Protein AF-A0A9P8RKQ2-F1 (afdb_monomer_lite)

pLDDT: mean 84.03, std 10.96, range [44.84, 96.69]

InterPro domains:
  IPR027417 P-loop containing nucleoside triphosphate hydrolase [G3DSA:3.40.50.300] (1-72)
  IPR027417 P-loop containing nucleoside triphosphate hydrolase [SSF52540] (2-69)
  IPR052279 EngB GTPase [PTHR46498] (1-71)

Radius of gyration: 13.63 Å; chains: 1; bounding box: 35×32×31 Å

Sequence (72 aa):
MPGYGHKSLQDWGKHITLYLNKRQAIKGAILLIDGEVGPKSGDLMALELLQEAGLKTAIVLTKADKARHEEI

Structure (mmCIF, N/CA/C/O backbone):
data_AF-A0A9P8RKQ2-F1
#
_entry.id   AF-A0A9P8RKQ2-F1
#
loop_
_atom_site.group_PDB
_atom_site.id
_atom_site.type_symbol
_atom_site.label_atom_id
_atom_site.label_alt_id
_atom_site.label_comp_id
_atom_site.label_asym_id
_atom_site.label_entity_id
_atom_site.label_seq_id
_atom_site.pdbx_PDB_ins_code
_atom_site.Cartn_x
_atom_site.Cartn_y
_atom_site.Cartn_z
_atom_site.occupancy
_atom_site.B_iso_or_equiv
_atom_site.auth_seq_id
_atom_site.auth_comp_id
_atom_site.auth_asym_id
_atom_site.auth_atom_id
_atom_site.pdbx_PDB_model_num
ATOM 1 N N . MET A 1 1 ? -6.535 5.853 -4.308 1.00 65.88 1 MET A N 1
ATOM 2 C CA . MET A 1 1 ? -5.810 6.629 -3.275 1.00 65.88 1 MET A CA 1
ATOM 3 C C . MET A 1 1 ? -4.629 7.312 -3.942 1.00 65.88 1 MET A C 1
ATOM 5 O O . MET A 1 1 ? -4.194 6.789 -4.963 1.00 65.88 1 MET A O 1
ATOM 9 N N . PRO A 1 2 ? -4.141 8.460 -3.444 1.00 74.56 2 PRO A N 1
ATOM 10 C CA . PRO A 1 2 ? -2.870 9.006 -3.920 1.00 74.56 2 PRO A CA 1
ATOM 11 C C . PRO A 1 2 ? -1.754 7.959 -3.770 1.00 74.56 2 PRO A C 1
ATOM 13 O O . PRO A 1 2 ? -1.861 7.074 -2.921 1.00 74.56 2 PRO A O 1
ATOM 16 N N . GLY A 1 3 ? -0.721 8.022 -4.609 1.00 76.50 3 GLY A N 1
ATOM 17 C CA . GLY A 1 3 ? 0.442 7.138 -4.481 1.00 76.50 3 GLY A CA 1
ATOM 18 C C . GLY A 1 3 ? 1.287 7.484 -3.250 1.00 76.50 3 GLY A C 1
ATOM 19 O O . GLY A 1 3 ? 1.272 8.630 -2.805 1.00 76.50 3 GLY A O 1
ATOM 20 N N . TYR A 1 4 ? 2.028 6.501 -2.735 1.00 79.12 4 TYR A N 1
ATOM 21 C CA . TYR A 1 4 ? 2.949 6.614 -1.586 1.00 79.12 4 TYR A CA 1
ATOM 22 C C . TYR A 1 4 ? 4.430 6.712 -1.982 1.00 79.12 4 TYR A C 1
ATOM 24 O O . TYR A 1 4 ? 5.319 6.648 -1.138 1.00 79.12 4 TYR A O 1
ATOM 32 N N . GLY A 1 5 ? 4.700 6.791 -3.285 1.00 75.31 5 GLY A N 1
ATOM 33 C CA . GLY A 1 5 ? 6.047 6.796 -3.841 1.00 75.31 5 GLY A CA 1
ATOM 34 C C . GLY A 1 5 ? 6.568 8.196 -4.159 1.00 75.31 5 GLY A C 1
ATOM 35 O O . GLY A 1 5 ? 6.231 9.190 -3.526 1.00 75.31 5 GLY A O 1
ATOM 36 N N . HIS A 1 6 ? 7.406 8.284 -5.188 1.00 65.38 6 HIS A N 1
ATOM 37 C CA . HIS A 1 6 ? 8.033 9.533 -5.615 1.00 65.38 6 HIS A CA 1
ATOM 38 C C . HIS A 1 6 ? 6.995 10.658 -5.820 1.00 65.38 6 HIS A C 1
ATOM 40 O O . HIS A 1 6 ? 6.073 10.512 -6.621 1.00 65.38 6 HIS A O 1
ATOM 46 N N . LYS A 1 7 ? 7.170 11.778 -5.100 1.00 71.44 7 LYS A N 1
ATOM 47 C CA . LYS A 1 7 ? 6.259 12.944 -5.036 1.00 71.44 7 LYS A CA 1
ATOM 48 C C . LYS A 1 7 ? 4.938 12.730 -4.280 1.00 71.44 7 LYS A C 1
ATOM 50 O O . LYS A 1 7 ? 4.038 13.560 -4.404 1.00 71.44 7 LYS A O 1
ATOM 55 N N . SER A 1 8 ? 4.801 11.671 -3.481 1.00 71.69 8 SER A N 1
ATOM 56 C CA . SER A 1 8 ? 3.679 11.563 -2.546 1.00 71.69 8 SER A CA 1
ATOM 57 C C . SER A 1 8 ? 3.710 12.709 -1.535 1.00 71.69 8 SER A C 1
ATOM 59 O O . SER A 1 8 ? 4.775 13.088 -1.044 1.00 71.69 8 SER A O 1
ATOM 61 N N . LEU A 1 9 ? 2.538 13.246 -1.199 1.00 69.62 9 LEU A N 1
ATOM 62 C CA . LEU A 1 9 ? 2.398 14.241 -0.135 1.00 69.62 9 LEU A CA 1
ATOM 63 C C . LEU A 1 9 ? 2.912 13.657 1.189 1.00 69.62 9 LEU A C 1
ATOM 65 O O . LEU A 1 9 ? 2.611 12.505 1.497 1.00 69.62 9 LEU A O 1
ATOM 69 N N . GLN A 1 10 ? 3.636 14.447 1.988 1.00 67.69 10 GLN A N 1
ATOM 70 C CA . GLN A 1 10 ? 4.133 14.007 3.303 1.00 67.69 10 GLN A CA 1
ATOM 71 C C . GLN A 1 10 ? 3.004 13.503 4.222 1.00 67.69 10 GLN A C 1
ATOM 73 O O . GLN A 1 10 ? 3.210 12.593 5.018 1.00 67.69 10 GLN A O 1
ATOM 78 N N . ASP A 1 11 ? 1.785 14.028 4.064 1.00 71.06 11 ASP A N 1
ATOM 79 C CA . ASP A 1 11 ? 0.609 13.610 4.837 1.00 71.06 11 ASP A CA 1
ATOM 80 C C . ASP A 1 11 ? -0.111 12.366 4.289 1.00 71.06 11 ASP A C 1
ATOM 82 O O . ASP A 1 11 ? -1.166 11.984 4.802 1.00 71.06 11 ASP A O 1
ATOM 86 N N . TRP A 1 12 ? 0.439 11.701 3.267 1.00 80.31 12 TRP A N 1
ATOM 87 C CA . TRP A 1 12 ? -0.168 10.508 2.676 1.00 80.31 12 TRP A CA 1
ATOM 88 C C . TRP A 1 12 ? -0.473 9.427 3.723 1.00 80.31 12 TRP A C 1
ATOM 90 O O . TRP A 1 12 ? -1.592 8.910 3.744 1.00 80.31 12 TRP A O 1
ATOM 100 N N . GLY A 1 13 ? 0.472 9.161 4.635 1.00 75.56 13 GLY A N 1
ATOM 101 C CA . GLY A 1 13 ? 0.316 8.172 5.708 1.00 75.56 13 GLY A CA 1
ATOM 102 C C . GLY A 1 13 ? -0.921 8.432 6.574 1.00 75.56 13 GLY A C 1
ATOM 103 O O . GLY A 1 13 ? -1.757 7.554 6.765 1.00 75.56 13 GLY A O 1
ATOM 104 N N . LYS A 1 14 ? -1.120 9.681 7.012 1.00 80.12 14 LYS A N 1
ATOM 105 C CA . LYS A 1 14 ? -2.287 10.065 7.825 1.00 80.12 14 LYS A CA 1
ATOM 106 C C . LYS A 1 14 ? -3.596 9.877 7.059 1.00 80.12 14 LYS A C 1
ATOM 108 O O . LYS A 1 14 ? -4.581 9.386 7.611 1.00 80.12 14 LYS A O 1
ATOM 113 N N . HIS A 1 15 ? -3.617 10.264 5.784 1.00 82.31 15 HIS A N 1
ATOM 114 C CA . HIS A 1 15 ? -4.807 10.134 4.948 1.00 82.31 15 HIS A CA 1
ATOM 115 C C . HIS A 1 15 ? -5.177 8.675 4.684 1.00 82.31 15 HIS A C 1
ATOM 117 O O . HIS A 1 15 ? -6.369 8.355 4.677 1.00 82.31 15 HIS A O 1
ATOM 123 N N . ILE A 1 16 ? -4.194 7.785 4.503 1.00 82.88 16 ILE A N 1
ATOM 124 C CA . ILE A 1 16 ? -4.498 6.371 4.305 1.00 82.88 16 ILE A CA 1
ATOM 125 C C . ILE A 1 16 ? -5.016 5.712 5.575 1.00 82.88 16 ILE A C 1
ATOM 127 O O . ILE A 1 16 ? -6.066 5.076 5.521 1.00 82.88 16 ILE A O 1
ATOM 131 N N . THR A 1 17 ? -4.399 5.971 6.725 1.00 80.50 17 THR A N 1
ATOM 132 C CA . THR A 1 17 ? -4.890 5.464 8.011 1.00 80.50 17 THR A CA 1
ATOM 133 C C . THR A 1 17 ? -6.326 5.920 8.281 1.00 80.50 17 THR A C 1
ATOM 135 O O . THR A 1 17 ? -7.170 5.120 8.682 1.00 80.50 17 THR A O 1
ATOM 138 N N . LEU A 1 18 ? -6.657 7.187 8.003 1.00 83.19 18 LEU A N 1
ATOM 139 C CA . LEU A 1 18 ? -8.028 7.695 8.136 1.00 83.19 18 LEU A CA 1
ATOM 140 C C . LEU A 1 18 ? -9.011 6.990 7.196 1.00 83.19 18 LEU A C 1
ATOM 142 O O . LEU A 1 18 ? -10.126 6.663 7.601 1.00 83.19 18 LEU A O 1
ATOM 146 N N . TYR A 1 19 ? -8.618 6.770 5.943 1.00 83.88 19 TYR A N 1
ATOM 147 C CA . TYR A 1 19 ? -9.466 6.111 4.952 1.00 83.88 19 TYR A CA 1
ATOM 148 C C . TYR A 1 19 ? -9.734 4.642 5.309 1.00 83.88 19 TYR A C 1
ATOM 150 O O . TYR A 1 19 ? -10.883 4.204 5.229 1.00 83.88 19 TYR A O 1
ATOM 158 N N . LEU A 1 20 ? -8.700 3.910 5.739 1.00 82.06 20 LEU A N 1
ATOM 159 C CA . LEU A 1 20 ? -8.807 2.505 6.136 1.00 82.06 20 LEU A CA 1
ATOM 160 C C . LEU A 1 20 ? -9.683 2.337 7.384 1.00 82.06 20 LEU A C 1
ATOM 162 O O . LEU A 1 20 ? -10.553 1.472 7.404 1.00 82.06 20 LEU A O 1
ATOM 166 N N . ASN A 1 21 ? -9.536 3.219 8.377 1.00 78.12 21 ASN A N 1
ATOM 167 C CA . ASN A 1 21 ? -10.305 3.140 9.621 1.00 78.12 21 ASN A CA 1
ATOM 168 C C . ASN A 1 21 ? -11.770 3.589 9.483 1.00 78.12 21 ASN A C 1
ATOM 170 O O . ASN A 1 21 ? -12.634 3.103 10.209 1.00 78.12 21 ASN A O 1
ATOM 174 N N . LYS A 1 22 ? -12.088 4.525 8.576 1.00 81.56 22 LYS A N 1
ATOM 175 C CA . LYS A 1 22 ? -13.454 5.077 8.462 1.00 81.56 22 LYS A CA 1
ATOM 176 C C . LYS A 1 22 ? -14.398 4.265 7.573 1.00 81.56 22 LYS A C 1
ATOM 178 O O . LYS A 1 22 ? -15.612 4.417 7.701 1.00 81.56 22 LYS A O 1
ATOM 183 N N . ARG A 1 23 ? -13.898 3.432 6.653 1.00 77.50 23 ARG A N 1
ATOM 184 C CA . ARG A 1 23 ? -14.750 2.670 5.720 1.00 77.50 23 ARG A CA 1
ATOM 185 C C . ARG A 1 23 ? -14.905 1.209 6.142 1.00 77.50 23 ARG A C 1
ATOM 187 O O . ARG A 1 23 ? -14.115 0.356 5.759 1.00 77.50 23 ARG A O 1
ATOM 194 N N . GLN A 1 24 ? -16.031 0.895 6.782 1.00 71.50 24 GLN A N 1
ATOM 195 C CA . GLN A 1 24 ? -16.406 -0.481 7.157 1.00 71.50 24 GLN A CA 1
ATOM 196 C C . GLN A 1 24 ? -16.620 -1.441 5.966 1.00 71.50 24 GLN A C 1
ATOM 198 O O . GLN A 1 24 ? -16.656 -2.658 6.139 1.00 71.50 24 GLN A O 1
ATOM 203 N N . ALA A 1 25 ? -16.768 -0.921 4.743 1.00 84.81 25 ALA A N 1
ATOM 204 C CA . ALA A 1 25 ? -16.999 -1.737 3.551 1.00 84.81 25 ALA A CA 1
ATOM 205 C C . ALA A 1 25 ? -15.717 -2.328 2.928 1.00 84.81 25 ALA A C 1
ATOM 207 O O . ALA A 1 25 ? -15.820 -3.123 1.996 1.00 84.81 25 ALA A O 1
ATOM 208 N N . ILE A 1 26 ? -14.521 -1.956 3.399 1.00 86.31 26 ILE A N 1
ATOM 209 C CA . ILE A 1 26 ? -13.261 -2.453 2.826 1.00 86.31 26 ILE A CA 1
ATOM 210 C C . ILE A 1 26 ? -13.080 -3.932 3.194 1.00 86.31 26 ILE A C 1
ATOM 212 O O . ILE A 1 26 ? -13.179 -4.313 4.356 1.00 86.31 26 ILE A O 1
ATOM 216 N N . LYS A 1 27 ? -12.832 -4.778 2.188 1.00 87.00 27 LYS A N 1
ATOM 217 C CA . LYS A 1 27 ? -12.654 -6.236 2.352 1.00 87.00 27 LYS A CA 1
ATOM 218 C C . LYS A 1 27 ? -11.212 -6.711 2.155 1.00 87.00 27 LYS A C 1
ATOM 220 O O . LYS A 1 27 ? -10.920 -7.881 2.384 1.00 87.00 27 LYS A O 1
ATOM 225 N N . GLY A 1 28 ? -10.329 -5.813 1.735 1.00 91.50 28 GLY A N 1
ATOM 226 C CA . GLY A 1 28 ? -8.929 -6.090 1.452 1.00 91.50 28 GLY A CA 1
ATOM 227 C C . GLY A 1 28 ? -8.298 -4.977 0.624 1.00 91.50 28 GLY A C 1
ATOM 228 O O . GLY A 1 28 ? -8.956 -3.984 0.299 1.00 91.50 28 GLY A O 1
ATOM 229 N N . ALA A 1 29 ? -7.030 -5.162 0.280 1.00 92.50 29 ALA A N 1
ATOM 230 C CA . ALA A 1 29 ? -6.245 -4.234 -0.518 1.00 92.50 29 ALA A CA 1
ATOM 231 C C . ALA A 1 29 ? -5.439 -4.964 -1.598 1.00 92.50 29 ALA A C 1
ATOM 233 O O . ALA A 1 29 ? -5.119 -6.146 -1.478 1.00 92.50 29 ALA A O 1
ATOM 234 N N . ILE A 1 30 ? -5.107 -4.234 -2.661 1.00 95.00 30 ILE A N 1
ATOM 235 C CA . ILE A 1 30 ? -4.156 -4.674 -3.678 1.00 95.00 30 ILE A CA 1
ATOM 236 C C . ILE A 1 30 ? -3.011 -3.665 -3.681 1.00 95.00 30 ILE A C 1
ATOM 238 O O . ILE A 1 30 ? -3.247 -2.474 -3.897 1.00 95.00 30 ILE A O 1
ATOM 242 N N . LEU A 1 31 ? -1.794 -4.139 -3.425 1.00 94.31 31 LEU A N 1
ATOM 243 C CA . LEU A 1 31 ? -0.574 -3.341 -3.447 1.00 94.31 31 LEU A CA 1
ATOM 244 C C . LEU A 1 31 ? 0.121 -3.524 -4.798 1.00 94.31 31 LEU A C 1
ATOM 246 O O . LEU A 1 31 ? 0.487 -4.641 -5.164 1.00 94.31 31 LEU A O 1
ATOM 250 N N . LEU A 1 32 ? 0.267 -2.434 -5.550 1.00 94.38 32 LEU A N 1
ATOM 251 C CA . LEU A 1 32 ? 0.897 -2.443 -6.869 1.00 94.38 32 LEU A CA 1
ATOM 252 C C . LEU A 1 32 ? 2.375 -2.092 -6.728 1.00 94.38 32 LEU A C 1
ATOM 254 O O . LEU A 1 32 ? 2.695 -0.971 -6.341 1.00 94.38 32 LEU A O 1
ATOM 258 N N . ILE A 1 33 ? 3.253 -3.025 -7.082 1.00 93.50 33 ILE A N 1
ATOM 259 C CA . ILE A 1 33 ? 4.705 -2.827 -7.049 1.00 93.50 33 ILE A CA 1
ATOM 260 C C . ILE A 1 33 ? 5.221 -2.807 -8.486 1.00 93.50 33 ILE A C 1
ATOM 262 O O . ILE A 1 33 ? 4.738 -3.545 -9.345 1.00 93.50 33 ILE A O 1
ATOM 266 N N . ASP A 1 34 ? 6.174 -1.929 -8.778 1.00 92.19 34 ASP A N 1
ATOM 267 C CA . ASP A 1 34 ? 6.828 -1.885 -10.084 1.00 92.19 34 ASP A CA 1
ATOM 268 C C . ASP A 1 34 ? 7.778 -3.084 -10.225 1.00 92.19 34 ASP A C 1
ATOM 270 O O . ASP A 1 34 ? 8.770 -3.175 -9.505 1.00 92.19 34 ASP A O 1
ATOM 274 N N . GLY A 1 35 ? 7.469 -4.014 -11.128 1.00 92.00 35 GLY A N 1
ATOM 275 C CA . GLY A 1 35 ? 8.258 -5.223 -11.357 1.00 92.00 35 GLY A CA 1
ATOM 276 C C . GLY A 1 35 ? 9.597 -4.969 -12.053 1.00 92.00 35 GLY A C 1
ATOM 277 O O . GLY A 1 35 ? 10.487 -5.802 -11.946 1.00 92.00 35 GLY A O 1
ATOM 278 N N . GLU A 1 36 ? 9.772 -3.824 -12.722 1.00 91.38 36 GLU A N 1
ATOM 279 C CA . GLU A 1 36 ? 11.056 -3.431 -13.323 1.00 91.38 36 GLU A CA 1
ATOM 280 C C . GLU A 1 36 ? 12.064 -2.992 -12.254 1.00 91.38 36 GLU A C 1
ATOM 282 O O . GLU A 1 36 ? 13.260 -3.242 -12.377 1.00 91.38 36 GLU A O 1
ATOM 287 N N . VAL A 1 37 ? 11.578 -2.320 -11.207 1.00 90.62 37 VAL A N 1
ATOM 288 C CA . VAL A 1 37 ? 12.425 -1.705 -10.173 1.00 90.62 37 VAL A CA 1
ATOM 289 C C . VAL A 1 37 ? 12.490 -2.542 -8.895 1.00 90.62 37 VAL A C 1
ATOM 291 O O . VAL A 1 37 ? 13.455 -2.431 -8.141 1.00 90.62 37 VAL A O 1
ATOM 294 N N . GLY A 1 38 ? 11.473 -3.364 -8.640 1.00 89.50 38 GLY A N 1
ATOM 295 C CA . GLY A 1 38 ? 11.323 -4.116 -7.402 1.00 89.50 38 GLY A CA 1
ATOM 296 C C . GLY A 1 38 ? 10.751 -3.285 -6.241 1.00 89.50 38 GLY A C 1
ATOM 297 O O . GLY A 1 38 ? 10.491 -2.082 -6.382 1.00 89.50 38 GLY A O 1
ATOM 298 N N . PRO A 1 39 ? 10.520 -3.931 -5.083 1.00 92.00 39 PRO A N 1
ATOM 299 C CA . PRO A 1 39 ? 9.944 -3.290 -3.906 1.00 92.00 39 PRO A CA 1
ATOM 300 C C . PRO A 1 39 ? 10.869 -2.215 -3.323 1.00 92.00 39 PRO A C 1
ATOM 302 O O . PRO A 1 39 ? 12.082 -2.392 -3.216 1.00 92.00 39 PRO A O 1
ATOM 305 N N . LYS A 1 40 ? 10.278 -1.100 -2.892 1.00 90.94 40 LYS A N 1
ATOM 306 C CA . LYS A 1 40 ? 10.951 0.023 -2.229 1.00 90.94 40 LYS A CA 1
ATOM 307 C C . LYS A 1 40 ? 10.473 0.169 -0.787 1.00 90.94 40 LYS A C 1
ATOM 309 O O . LYS A 1 40 ? 9.464 -0.400 -0.381 1.00 90.94 40 LYS A O 1
ATOM 314 N N . SER A 1 41 ? 11.153 1.017 -0.016 1.00 89.38 41 SER A N 1
ATOM 315 C CA . SER A 1 41 ? 10.768 1.335 1.369 1.00 89.38 41 SER A CA 1
ATOM 316 C C . SER A 1 41 ? 9.317 1.812 1.506 1.00 89.38 41 SER A C 1
ATOM 318 O O . SER A 1 41 ? 8.643 1.448 2.463 1.00 89.38 41 SER A O 1
ATOM 320 N N . GLY A 1 42 ? 8.808 2.572 0.531 1.00 88.75 42 GLY A N 1
ATOM 321 C CA . GLY A 1 42 ? 7.404 2.991 0.503 1.00 88.75 42 GLY A CA 1
ATOM 322 C C . GLY A 1 42 ? 6.420 1.825 0.349 1.00 88.75 42 GLY A C 1
ATOM 323 O O . GLY A 1 42 ? 5.355 1.858 0.958 1.00 88.75 42 GLY A O 1
ATOM 324 N N . ASP A 1 43 ? 6.776 0.785 -0.414 1.00 92.00 43 ASP A N 1
ATOM 325 C CA . ASP A 1 43 ? 5.943 -0.417 -0.570 1.00 92.00 43 ASP A CA 1
ATOM 326 C C . ASP A 1 43 ? 5.879 -1.209 0.741 1.00 92.00 43 ASP A C 1
ATOM 328 O O . ASP A 1 43 ? 4.806 -1.662 1.134 1.00 92.00 43 ASP A O 1
ATOM 332 N N . LEU A 1 44 ? 7.010 -1.314 1.448 1.00 91.81 44 LEU A N 1
ATOM 333 C CA . LEU A 1 44 ? 7.081 -1.962 2.762 1.00 91.81 44 LEU A CA 1
ATOM 334 C C . LEU A 1 44 ? 6.249 -1.203 3.803 1.00 91.81 44 LEU A C 1
ATOM 336 O O . LEU A 1 44 ? 5.426 -1.810 4.480 1.00 91.81 44 LEU A O 1
ATOM 340 N N . MET A 1 45 ? 6.375 0.126 3.855 1.00 90.06 45 MET A N 1
ATOM 341 C CA . MET A 1 45 ? 5.567 0.969 4.742 1.00 90.06 45 MET A CA 1
ATOM 342 C C . MET A 1 45 ? 4.065 0.840 4.440 1.00 90.06 45 MET A C 1
ATOM 344 O O . MET A 1 45 ? 3.239 0.774 5.348 1.00 90.06 45 MET A O 1
ATOM 348 N N . ALA A 1 46 ? 3.681 0.807 3.161 1.00 90.62 46 ALA A N 1
ATOM 349 C CA . ALA A 1 46 ? 2.286 0.623 2.777 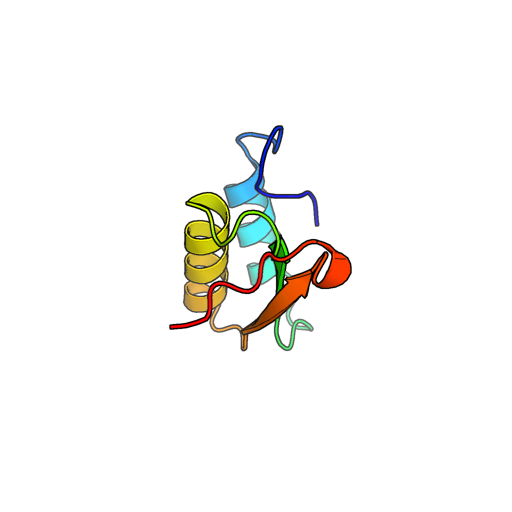1.00 90.62 46 ALA A CA 1
ATOM 350 C C . ALA A 1 46 ? 1.763 -0.760 3.195 1.00 90.62 46 ALA A C 1
ATOM 352 O O . ALA A 1 46 ? 0.626 -0.869 3.655 1.00 90.62 46 ALA A O 1
ATOM 353 N N . LEU A 1 47 ? 2.586 -1.803 3.062 1.00 92.44 47 LEU A N 1
ATOM 354 C CA . LEU A 1 47 ? 2.244 -3.153 3.494 1.00 92.44 47 LEU A CA 1
ATOM 355 C C . LEU A 1 47 ? 2.059 -3.239 5.017 1.00 92.44 47 LEU A C 1
ATOM 357 O O . LEU A 1 47 ? 1.081 -3.840 5.457 1.00 92.44 47 LEU A O 1
ATOM 361 N N . GLU A 1 48 ? 2.931 -2.600 5.801 1.00 92.19 48 GLU A N 1
ATOM 362 C CA . GLU A 1 48 ? 2.803 -2.495 7.263 1.00 92.19 48 GLU A CA 1
ATOM 363 C C . GLU A 1 48 ? 1.481 -1.823 7.658 1.00 92.19 48 GLU A C 1
ATOM 365 O O . GLU A 1 48 ? 0.707 -2.393 8.422 1.00 92.19 48 GLU A O 1
ATOM 370 N N . LEU A 1 49 ? 1.140 -0.681 7.051 1.00 90.25 49 LEU A N 1
ATOM 371 C CA . LEU A 1 49 ? -0.123 0.019 7.331 1.00 90.25 49 LEU A CA 1
ATOM 372 C C . LEU A 1 49 ? -1.362 -0.833 7.011 1.00 90.25 49 LEU A C 1
ATOM 374 O O . LEU A 1 49 ? -2.364 -0.790 7.726 1.00 90.25 49 LEU A O 1
ATOM 378 N N . LEU A 1 50 ? -1.321 -1.600 5.919 1.00 91.44 50 LEU A N 1
ATOM 379 C CA . LEU A 1 50 ? -2.411 -2.501 5.540 1.00 91.44 50 LEU A CA 1
ATOM 380 C C . LEU A 1 50 ? -2.514 -3.706 6.486 1.00 91.44 50 LEU A C 1
ATOM 382 O O . LEU A 1 50 ? -3.627 -4.143 6.792 1.00 91.44 50 LEU A O 1
ATOM 386 N N . GLN A 1 51 ? -1.375 -4.215 6.964 1.00 91.56 51 GLN A N 1
ATOM 387 C CA . GLN A 1 51 ? -1.311 -5.278 7.964 1.00 91.56 51 GLN A CA 1
ATOM 388 C C . GLN A 1 51 ? -1.871 -4.803 9.310 1.00 91.56 51 GLN A C 1
ATOM 390 O O . GLN A 1 51 ? -2.718 -5.489 9.882 1.00 91.56 51 GLN A O 1
ATOM 395 N N . GLU A 1 52 ? -1.468 -3.621 9.781 1.00 90.12 52 GLU A N 1
ATOM 396 C CA . GLU A 1 52 ? -1.995 -2.992 10.999 1.00 90.12 52 GLU A CA 1
ATOM 397 C C . GLU A 1 52 ? -3.509 -2.759 10.915 1.00 90.12 52 GLU A C 1
ATOM 399 O O . GLU A 1 52 ? -4.230 -2.952 11.892 1.00 90.12 52 GLU A O 1
ATOM 404 N N . ALA A 1 53 ? -4.017 -2.415 9.727 1.00 88.19 53 ALA A N 1
ATOM 405 C CA . ALA A 1 53 ? -5.450 -2.278 9.468 1.00 88.19 53 ALA A CA 1
ATOM 406 C C . ALA A 1 53 ? -6.202 -3.625 9.360 1.00 88.19 53 ALA A C 1
ATOM 408 O O . ALA A 1 53 ? -7.414 -3.633 9.132 1.00 88.19 53 ALA A O 1
ATOM 409 N N . GLY A 1 54 ? -5.514 -4.767 9.485 1.00 90.38 54 GLY A N 1
ATOM 410 C CA . GLY A 1 54 ? -6.110 -6.104 9.414 1.00 90.38 54 GLY A CA 1
ATOM 411 C C . GLY A 1 54 ? -6.625 -6.488 8.023 1.00 90.38 54 GLY A C 1
ATOM 412 O O . GLY A 1 54 ? -7.509 -7.340 7.897 1.00 90.38 54 GLY A O 1
ATOM 413 N N . LEU A 1 55 ? -6.113 -5.855 6.964 1.00 90.88 55 LEU A N 1
ATOM 414 C CA . LEU A 1 55 ? -6.596 -6.067 5.604 1.00 90.88 55 LEU A CA 1
ATOM 415 C C . LEU A 1 55 ? -5.863 -7.213 4.914 1.00 90.88 55 LEU A C 1
ATOM 417 O O . LEU A 1 55 ? -4.640 -7.211 4.765 1.00 90.88 55 LEU A O 1
ATOM 421 N N . LYS A 1 56 ? -6.642 -8.158 4.376 1.00 93.50 56 LYS A N 1
ATOM 422 C CA . LYS A 1 56 ? -6.132 -9.129 3.402 1.00 93.50 56 LYS A CA 1
ATOM 423 C C . LYS A 1 56 ? -5.559 -8.363 2.212 1.00 93.50 56 LYS A C 1
ATOM 425 O O . LYS A 1 56 ? -6.296 -7.634 1.547 1.00 93.50 56 LYS A O 1
ATOM 430 N N . THR A 1 57 ? -4.266 -8.530 1.961 1.00 95.12 57 THR A N 1
ATOM 431 C CA . THR A 1 57 ? -3.542 -7.759 0.948 1.00 95.12 57 THR A CA 1
ATOM 432 C C . THR A 1 57 ? -2.955 -8.690 -0.101 1.00 95.12 57 THR A C 1
ATOM 434 O O . THR A 1 57 ? -2.228 -9.620 0.234 1.00 95.12 57 THR A O 1
ATOM 437 N N . ALA A 1 58 ? -3.283 -8.445 -1.369 1.00 96.69 58 ALA A N 1
ATOM 438 C CA . ALA A 1 58 ? -2.648 -9.101 -2.507 1.00 96.69 58 ALA A CA 1
ATOM 439 C C . ALA A 1 58 ? -1.595 -8.169 -3.113 1.00 96.69 58 ALA A C 1
ATOM 441 O O . ALA A 1 58 ? -1.841 -6.973 -3.261 1.00 96.69 58 ALA A O 1
ATOM 442 N N . ILE A 1 59 ? -0.439 -8.710 -3.485 1.00 95.62 59 ILE A N 1
ATOM 443 C CA . ILE A 1 59 ? 0.613 -7.955 -4.171 1.00 95.62 59 ILE A CA 1
ATOM 444 C C . ILE A 1 59 ? 0.513 -8.247 -5.666 1.00 95.62 59 ILE A C 1
ATOM 446 O O . ILE A 1 59 ? 0.408 -9.404 -6.068 1.00 95.62 59 ILE A O 1
ATOM 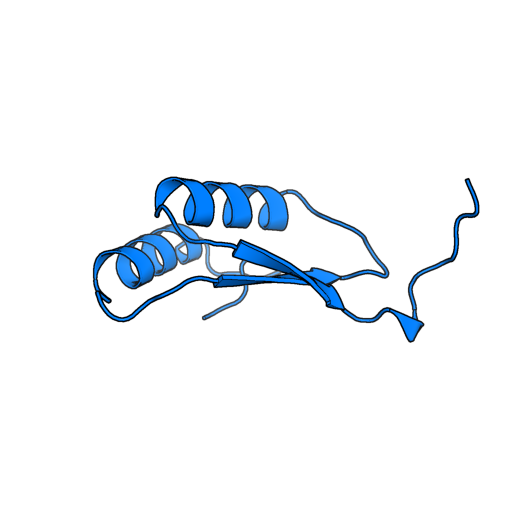450 N N . VAL A 1 60 ? 0.551 -7.199 -6.486 1.00 96.38 60 VAL A N 1
ATOM 451 C CA . VAL A 1 60 ? 0.581 -7.308 -7.946 1.00 96.38 60 VAL A CA 1
ATOM 452 C C . VAL A 1 60 ? 1.831 -6.610 -8.457 1.00 96.38 60 VAL A C 1
ATOM 454 O O . VAL A 1 60 ? 1.998 -5.402 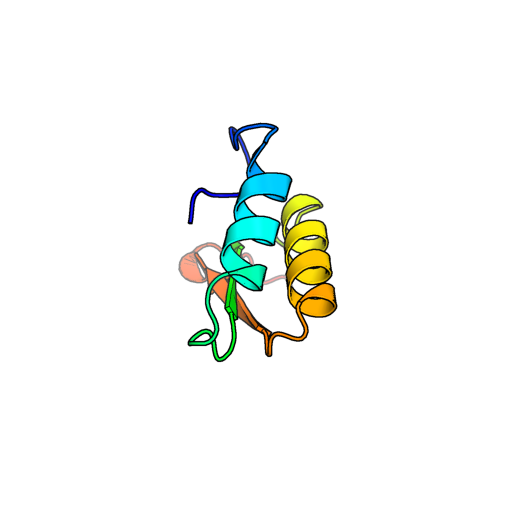-8.280 1.00 96.38 60 VAL A O 1
ATOM 457 N N . LEU A 1 61 ? 2.695 -7.379 -9.117 1.00 94.88 61 LEU A N 1
ATOM 458 C CA . LEU A 1 61 ? 3.834 -6.844 -9.850 1.00 94.88 61 LEU A CA 1
ATOM 459 C C . LEU A 1 61 ? 3.343 -6.288 -11.191 1.00 94.88 61 LEU A C 1
ATOM 461 O O . LEU A 1 61 ? 2.752 -6.995 -12.006 1.00 94.88 61 LEU A O 1
ATOM 465 N N . THR A 1 62 ? 3.552 -4.996 -11.391 1.00 93.62 62 THR A N 1
ATOM 466 C CA . THR A 1 62 ? 3.167 -4.243 -12.590 1.00 93.62 62 THR A CA 1
ATOM 467 C C . THR A 1 62 ? 4.370 -4.046 -13.511 1.00 93.62 62 THR A C 1
ATOM 469 O O . THR A 1 62 ? 5.500 -4.262 -13.088 1.00 93.62 62 THR A O 1
ATOM 472 N N . LYS A 1 63 ? 4.148 -3.643 -14.771 1.00 93.06 63 LYS A N 1
ATOM 473 C CA . LYS A 1 63 ? 5.214 -3.503 -15.789 1.00 93.06 63 LYS A CA 1
ATOM 474 C C . LYS A 1 63 ? 6.057 -4.773 -15.969 1.00 93.06 63 LYS A C 1
ATOM 476 O O . LYS A 1 63 ? 7.268 -4.711 -16.169 1.00 93.06 63 LYS A O 1
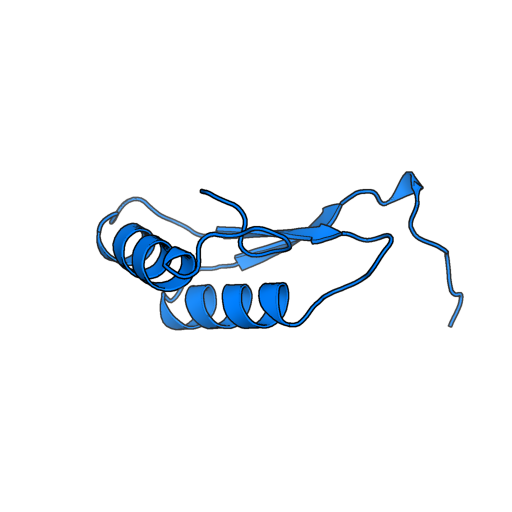ATOM 481 N N . ALA A 1 64 ? 5.413 -5.935 -15.879 1.00 89.56 64 ALA A N 1
ATOM 482 C CA . ALA A 1 64 ? 6.085 -7.223 -16.018 1.00 89.56 64 ALA A CA 1
ATOM 483 C C . ALA A 1 64 ? 6.765 -7.392 -17.390 1.00 89.56 64 ALA A C 1
ATOM 485 O O . ALA A 1 64 ? 7.749 -8.109 -17.490 1.00 89.56 64 ALA A O 1
ATOM 486 N N . ASP A 1 65 ? 6.303 -6.677 -18.421 1.00 91.69 65 ASP A N 1
ATOM 487 C CA . ASP A 1 65 ? 6.943 -6.597 -19.740 1.00 91.69 65 ASP A CA 1
ATOM 488 C C . ASP A 1 65 ? 8.358 -5.991 -19.708 1.00 91.69 65 ASP A C 1
ATOM 490 O O . ASP A 1 65 ? 9.142 -6.211 -20.629 1.00 91.69 65 ASP A O 1
ATOM 494 N N . LYS A 1 66 ? 8.690 -5.239 -18.653 1.00 87.56 66 LYS A N 1
ATOM 495 C CA . LYS A 1 66 ? 9.991 -4.584 -18.452 1.00 87.56 66 LYS A CA 1
ATOM 496 C C . LYS A 1 66 ? 10.832 -5.226 -17.360 1.00 87.56 66 LYS A C 1
ATOM 498 O O . LYS A 1 66 ? 11.984 -4.834 -17.174 1.00 87.56 66 LYS A O 1
ATOM 503 N N . ALA A 1 67 ? 10.265 -6.175 -16.621 1.00 81.25 67 ALA A N 1
ATOM 504 C CA . ALA A 1 67 ? 10.998 -6.902 -15.604 1.00 81.25 67 ALA A CA 1
ATOM 505 C C . ALA A 1 67 ? 12.137 -7.672 -16.279 1.00 81.25 67 ALA A C 1
ATOM 507 O O . ALA A 1 67 ? 11.924 -8.428 -17.229 1.00 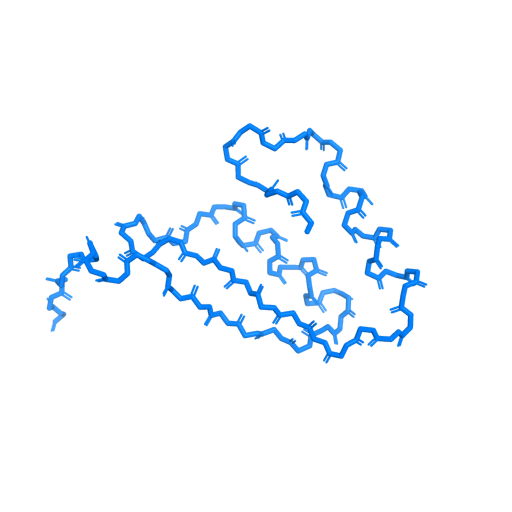81.25 67 ALA A O 1
ATOM 508 N N . ARG A 1 68 ? 13.368 -7.459 -15.811 1.00 74.06 68 ARG A N 1
ATOM 509 C CA . ARG A 1 68 ? 14.497 -8.271 -16.259 1.00 74.06 68 ARG A CA 1
ATOM 510 C C . ARG A 1 68 ? 14.367 -9.639 -15.602 1.00 74.06 68 ARG A C 1
ATOM 512 O O . ARG A 1 68 ? 14.240 -9.724 -14.384 1.00 74.06 68 ARG A O 1
ATOM 519 N N . HIS A 1 69 ? 14.389 -10.697 -16.404 1.00 66.94 69 HIS A N 1
ATOM 520 C CA . HIS A 1 69 ? 14.549 -12.048 -15.888 1.00 66.94 69 HIS A CA 1
ATOM 521 C C . HIS A 1 69 ? 15.979 -12.184 -15.356 1.00 66.94 69 HIS A C 1
ATOM 523 O O . HIS A 1 69 ? 16.907 -12.399 -16.129 1.00 66.94 69 HIS A O 1
ATOM 529 N N . GLU A 1 70 ? 16.171 -12.017 -14.051 1.00 62.28 70 GLU A N 1
ATOM 530 C CA . GLU A 1 70 ? 17.313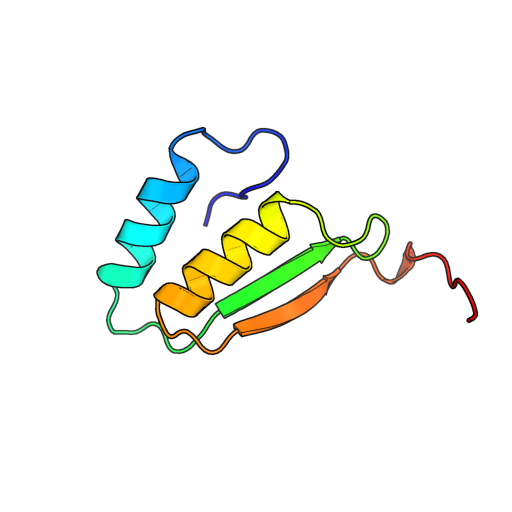 -12.639 -13.385 1.00 62.28 70 GLU A CA 1
ATOM 531 C C . GLU A 1 70 ? 16.916 -14.089 -13.102 1.00 62.28 70 GLU A C 1
ATOM 533 O O . GLU A 1 70 ? 16.094 -14.372 -12.228 1.00 62.28 70 GLU A O 1
ATOM 538 N N . GLU A 1 71 ? 17.428 -15.000 -13.934 1.00 47.59 71 GLU A N 1
ATOM 539 C CA . GLU A 1 71 ? 17.439 -16.427 -13.622 1.00 47.59 71 GLU A CA 1
ATOM 540 C C . GLU A 1 71 ? 18.315 -16.622 -12.376 1.00 47.59 71 GLU A C 1
ATOM 542 O O . GLU A 1 71 ? 19.478 -16.213 -12.363 1.00 47.59 71 GLU A O 1
ATOM 547 N N . ILE A 1 72 ? 17.719 -17.182 -11.320 1.00 44.84 72 ILE A N 1
ATOM 548 C CA . ILE A 1 72 ? 18.417 -17.635 -10.107 1.00 44.84 72 ILE A CA 1
ATOM 549 C C . ILE A 1 72 ? 19.062 -18.988 -10.391 1.00 44.84 72 ILE A C 1
ATOM 551 O O . ILE A 1 72 ? 18.346 -19.856 -10.944 1.00 44.84 72 ILE A O 1
#

Secondary structure (DSSP, 8-state):
---SSTT--TTHHHHHHHHHHH-TT---EEEEEETTT---HHHHHHHHHHHHTT--EEEEEE-GGG------

Foldseek 3Di:
DDDQDDPDDPCPLVVVLVVLVPDPPAAAEEQEDALLVDDDPSSVVVVVSRVVSVHDYHYDHPPPVNHDDPDD

Organism: NCBI:txid152316